Protein AF-A0A0A7M7S5-F1 (afdb_monomer_lite)

pLDDT: mean 83.25, std 13.44, range [42.66, 95.81]

Organism: Oncorhynchus mykiss (NCBI:txid8022)

InterPro domains:
  IPR003959 ATPase, AAA-type, core [PF00004] (85-147)
  IPR027417 P-loop containing nucleoside triphosphate hydrolase [G3DSA:3.40.50.300] (43-148)
  IPR027417 P-loop containing nucleoside triphosphate hydrolase [SSF52540] (44-147)
  IPR039812 Vesicle-fusing ATPase [PTHR23078] (1-148)

Secondary structure (DSSP, 8-state):
-----SSS----HHHHTT----HHHHHHHHHHT---SSS--HHHHHHH-TT-----SHHHHHHHHHHHHHHHHHHH-SS----------STTS-HHHHHHHHHHHTT-SEEEE--GGGGTT--HHHHHHHHHHHHHHHTTSSSEEEE-

Foldseek 3Di:
DDAPDDPDTDDPVVVVVVDDDDPVNVVVCVVPPDQDPFFDRVVVLCVLQVPHDDCPDDVLVVLLVVLVVQLVCCVPDPPPVDDDDDDDDDPPPSSSNSLSVSQVVSPFRGEEEPDCVVVPPPDPVRSVVVVVVSVVSQVVGPDYYYHD

Sequence (148 aa):
RHIKATATVEVDTERAEKLQVTRSDFMGSLNNDIKPAFGSNQEDYASYIMNGIIKWGDPVTCVLDDGELLVQQTKNSDRTPLVAVLLEGPPHSGKTALAAQISESSEFPFIKICSPDKMIGFSENSKCLAIKKIFEDAYKSQLSCVVV

Radius of gyration: 21.53 Å; chains: 1; bounding box: 61×57×37 Å

Structure (mmCIF, N/CA/C/O backbone):
data_AF-A0A0A7M7S5-F1
#
_entry.id   AF-A0A0A7M7S5-F1
#
loop_
_atom_site.group_PDB
_atom_site.id
_atom_site.type_symbol
_atom_site.label_atom_id
_atom_site.label_alt_id
_atom_site.label_comp_id
_atom_site.label_asym_id
_atom_site.label_entity_id
_atom_site.label_seq_id
_at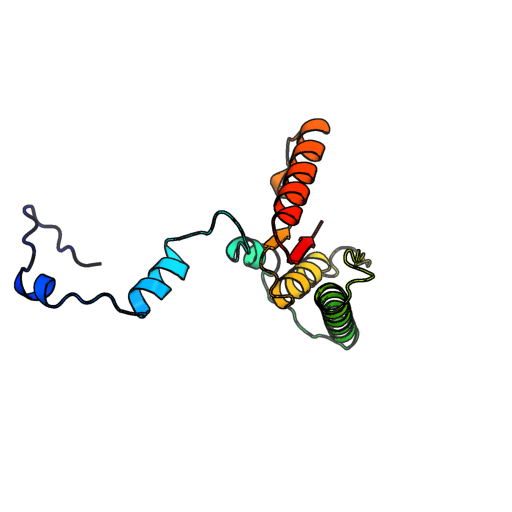om_site.pdbx_PDB_ins_code
_atom_site.Cartn_x
_atom_site.Cartn_y
_atom_site.Cartn_z
_atom_site.occupancy
_atom_site.B_iso_or_equiv
_atom_site.auth_seq_id
_atom_site.auth_comp_id
_atom_site.auth_asym_id
_atom_site.auth_atom_id
_atom_site.pdbx_PDB_model_num
ATOM 1 N N . ARG A 1 1 ? -29.742 21.784 0.449 1.00 43.06 1 ARG A N 1
ATOM 2 C CA . ARG A 1 1 ? -29.707 23.234 0.105 1.00 43.06 1 ARG A CA 1
ATOM 3 C C . ARG A 1 1 ? -31.110 23.810 0.317 1.00 43.06 1 ARG A C 1
ATOM 5 O O . ARG A 1 1 ? -31.927 23.703 -0.586 1.00 43.06 1 ARG A O 1
ATOM 12 N N . HIS A 1 2 ? -31.405 24.360 1.500 1.00 50.88 2 HIS A N 1
ATOM 13 C CA . HIS A 1 2 ? -32.745 24.859 1.867 1.00 50.88 2 HIS A CA 1
ATOM 14 C C . HIS A 1 2 ? -32.664 26.233 2.535 1.00 50.88 2 HIS A C 1
ATOM 16 O O . HIS A 1 2 ? -33.020 26.403 3.691 1.00 50.88 2 HIS A O 1
ATOM 22 N N . ILE A 1 3 ? -32.155 27.215 1.800 1.00 47.22 3 ILE A N 1
ATOM 23 C CA . ILE A 1 3 ? -32.227 28.619 2.198 1.00 47.22 3 ILE A CA 1
ATOM 24 C C . ILE A 1 3 ? -32.608 29.412 0.962 1.00 47.22 3 ILE A C 1
ATOM 26 O O . ILE A 1 3 ? -31.859 29.459 -0.015 1.00 47.22 3 ILE A O 1
ATOM 30 N N . LYS A 1 4 ? -33.799 30.008 0.998 1.00 47.41 4 LYS A N 1
ATOM 31 C CA . LYS A 1 4 ? -34.156 31.095 0.097 1.00 47.41 4 LYS A CA 1
ATOM 32 C C . LYS A 1 4 ? -33.650 32.356 0.787 1.00 47.41 4 LYS A C 1
ATOM 34 O O . LYS A 1 4 ? -34.217 32.787 1.783 1.00 47.41 4 LYS A O 1
ATOM 39 N N . ALA A 1 5 ? -32.505 32.859 0.335 1.00 46.59 5 ALA A N 1
ATOM 40 C CA . ALA A 1 5 ? -31.904 34.051 0.910 1.00 46.59 5 ALA A CA 1
ATOM 41 C C . ALA A 1 5 ? -32.776 35.268 0.570 1.00 46.59 5 ALA A C 1
ATOM 43 O O . ALA A 1 5 ? -32.767 35.786 -0.544 1.00 46.59 5 ALA A O 1
ATOM 44 N N . THR A 1 6 ? -33.566 35.703 1.539 1.00 42.66 6 THR A N 1
ATOM 45 C CA . THR A 1 6 ? -34.155 37.042 1.611 1.00 42.66 6 THR A CA 1
ATOM 46 C C . THR A 1 6 ? -34.052 37.471 3.078 1.00 42.66 6 THR A C 1
ATOM 48 O O . THR A 1 6 ? -33.930 36.608 3.941 1.00 42.66 6 THR A O 1
ATOM 51 N N . ALA A 1 7 ? -33.969 38.777 3.345 1.00 52.53 7 ALA A N 1
ATOM 52 C CA . ALA A 1 7 ? -33.322 39.422 4.504 1.00 52.53 7 ALA A CA 1
ATOM 53 C C . ALA A 1 7 ? -33.711 38.974 5.939 1.00 52.53 7 ALA A C 1
ATOM 55 O O . ALA A 1 7 ? -33.100 39.436 6.899 1.00 52.53 7 ALA A O 1
ATOM 56 N N . THR A 1 8 ? -34.653 38.052 6.102 1.00 48.62 8 THR A N 1
ATOM 57 C CA . THR A 1 8 ? -35.003 37.381 7.357 1.00 48.62 8 THR A CA 1
ATOM 58 C C . THR A 1 8 ? -35.218 35.897 7.072 1.00 48.62 8 THR A C 1
ATOM 60 O O . THR A 1 8 ? -36.045 35.530 6.240 1.00 48.62 8 THR A O 1
ATOM 63 N N . VAL A 1 9 ? -34.441 35.033 7.731 1.00 53.31 9 VAL A N 1
ATOM 64 C CA . VAL A 1 9 ? -34.548 33.574 7.592 1.00 53.31 9 VAL A CA 1
ATOM 65 C C . VAL A 1 9 ? -35.815 33.116 8.314 1.00 53.31 9 VAL A C 1
ATOM 67 O O . VAL A 1 9 ? -35.801 32.907 9.524 1.00 53.31 9 VAL A O 1
ATOM 70 N N . GLU A 1 10 ? -36.919 32.990 7.585 1.00 58.44 10 GLU A N 1
ATOM 71 C CA . GLU A 1 10 ? -38.126 32.339 8.094 1.00 58.44 10 GLU A CA 1
ATOM 72 C C . GLU A 1 10 ? -37.911 30.823 8.067 1.00 58.44 10 GLU A C 1
ATOM 74 O O . GLU A 1 10 ? -37.778 30.203 7.008 1.00 58.44 10 GLU A O 1
ATOM 79 N N . VAL A 1 11 ? -37.797 30.231 9.256 1.00 61.56 11 VAL A N 1
ATOM 80 C CA . VAL A 1 11 ? -37.683 28.782 9.424 1.00 61.56 11 VAL A CA 1
ATOM 81 C C . VAL A 1 11 ? -39.092 28.202 9.383 1.00 61.56 11 VAL A C 1
ATOM 83 O O . VAL A 1 11 ? -39.900 28.462 10.268 1.00 61.56 11 VAL A O 1
ATOM 86 N N . ASP A 1 12 ? -39.370 27.428 8.339 1.00 60.84 12 ASP A N 1
ATOM 87 C CA . ASP A 1 12 ? -40.636 26.731 8.095 1.00 60.84 12 ASP A CA 1
ATOM 88 C C . ASP A 1 12 ? -40.852 25.658 9.195 1.00 60.84 12 ASP A C 1
ATOM 90 O O . ASP A 1 12 ? -40.356 24.529 9.100 1.00 60.84 12 ASP A O 1
ATOM 94 N N . THR A 1 13 ? -41.511 26.031 10.300 1.00 66.94 13 THR A N 1
ATOM 95 C CA . THR A 1 13 ? -41.622 25.239 11.546 1.00 66.94 13 THR A CA 1
ATOM 96 C C . THR A 1 13 ? -42.360 23.911 11.360 1.00 66.94 13 THR A C 1
ATOM 98 O O . THR A 1 13 ? -41.998 22.921 11.991 1.00 66.94 13 THR A O 1
ATOM 101 N N . GLU A 1 14 ? -43.307 23.832 10.422 1.00 65.06 14 GLU A N 1
ATOM 102 C CA . GLU A 1 14 ? -44.044 22.595 10.109 1.00 65.06 14 GLU A CA 1
ATOM 103 C C . GLU A 1 14 ? -43.171 21.511 9.451 1.00 65.06 14 GLU A C 1
ATOM 105 O O . GLU A 1 14 ? -43.439 20.311 9.567 1.00 65.06 14 GLU A O 1
ATOM 110 N N . ARG A 1 15 ? -42.110 21.913 8.737 1.00 60.03 15 ARG A N 1
ATOM 111 C CA . ARG A 1 15 ? -41.143 20.984 8.130 1.00 60.03 15 ARG A CA 1
ATOM 112 C C . ARG A 1 15 ? -40.064 20.543 9.109 1.00 60.03 15 ARG A C 1
ATOM 114 O O . ARG A 1 15 ? -39.557 19.433 8.964 1.00 60.03 15 ARG A O 1
ATOM 121 N N . ALA A 1 16 ? -39.734 21.382 10.090 1.00 62.34 16 ALA A N 1
ATOM 122 C CA . ALA A 1 16 ? -38.764 21.056 11.130 1.00 62.34 16 ALA A CA 1
ATOM 123 C C . ALA A 1 16 ? -39.263 19.921 12.042 1.00 62.34 16 ALA A C 1
ATOM 125 O O . ALA A 1 16 ? -38.489 19.028 12.370 1.00 62.34 16 ALA A O 1
ATOM 126 N N . GLU A 1 17 ? -40.560 19.888 12.371 1.00 67.50 17 GLU A N 1
ATOM 127 C CA . GLU A 1 17 ? -41.153 18.809 13.183 1.00 67.50 17 GLU A CA 1
ATOM 128 C C . GLU A 1 17 ? -41.190 17.446 12.466 1.00 67.50 17 GLU A C 1
ATOM 130 O O . GLU A 1 17 ? -41.205 16.400 13.113 1.00 67.50 17 GLU A O 1
ATOM 135 N N . LYS A 1 18 ? -41.167 17.434 11.126 1.00 74.94 18 LYS A N 1
ATOM 136 C CA . LYS A 1 18 ? -41.131 16.211 10.299 1.00 74.94 18 LYS A CA 1
ATOM 137 C C . LYS A 1 18 ? -39.720 15.785 9.899 1.00 74.94 18 LYS A C 1
ATOM 139 O O . LYS A 1 18 ? -39.566 14.792 9.186 1.00 74.94 18 LYS A O 1
ATOM 144 N N . LEU A 1 19 ? -38.699 16.534 10.307 1.00 74.19 19 LEU A N 1
ATOM 145 C CA . LEU A 1 19 ? -37.323 16.259 9.929 1.00 74.19 19 LEU A CA 1
ATOM 146 C C . LEU A 1 19 ? -36.823 15.035 10.705 1.00 74.19 19 LEU A C 1
ATOM 148 O O . LEU A 1 19 ? -36.600 15.089 11.911 1.00 74.19 19 LEU A O 1
ATOM 152 N N . GLN A 1 20 ? -36.669 13.913 10.009 1.00 80.69 20 GLN A N 1
ATOM 153 C CA . GLN A 1 20 ? -36.124 12.682 10.571 1.00 80.69 20 GLN A CA 1
ATOM 154 C C . GLN A 1 20 ? -34.754 12.426 9.962 1.00 80.69 20 GLN A C 1
ATOM 156 O O . GLN A 1 20 ? -34.590 12.530 8.748 1.00 80.69 20 GLN A O 1
ATOM 161 N N . VAL A 1 21 ? -33.780 12.078 10.803 1.00 84.69 21 VAL A N 1
ATOM 162 C CA . VAL A 1 21 ? -32.451 11.690 10.328 1.00 84.69 21 VAL A CA 1
ATOM 163 C C . VAL A 1 21 ? -32.560 10.315 9.681 1.00 84.69 21 VAL A C 1
ATOM 165 O O . VAL A 1 21 ? -32.899 9.325 10.331 1.00 84.69 21 VAL A O 1
ATOM 168 N N . THR A 1 22 ? -32.286 10.258 8.387 1.00 88.38 22 THR A N 1
ATOM 169 C CA . THR A 1 22 ? -32.352 9.038 7.587 1.00 88.38 22 THR A CA 1
ATOM 170 C C . THR A 1 22 ? -30.963 8.435 7.394 1.00 88.38 22 THR A C 1
ATOM 172 O O . THR A 1 22 ? -29.942 9.115 7.484 1.00 88.38 22 THR A O 1
ATOM 175 N N . ARG A 1 23 ? -30.896 7.139 7.058 1.00 88.25 23 ARG A N 1
ATOM 176 C CA . ARG A 1 23 ? -29.628 6.482 6.686 1.00 88.25 23 ARG A CA 1
ATOM 177 C C . ARG A 1 23 ? -28.911 7.218 5.545 1.00 88.25 23 ARG A C 1
ATOM 179 O O . ARG A 1 23 ? -27.685 7.243 5.518 1.00 88.25 23 ARG A O 1
ATOM 186 N N . SER A 1 24 ? -29.660 7.812 4.616 1.00 86.19 24 SER A N 1
ATOM 187 C CA . SER A 1 24 ? -29.107 8.617 3.522 1.00 86.19 24 SER A CA 1
ATOM 188 C C . SER A 1 24 ? -28.344 9.843 4.007 1.00 86.19 24 SER A C 1
ATOM 190 O O . SER A 1 24 ? -27.337 10.177 3.391 1.00 86.19 24 SER A O 1
ATOM 192 N N . ASP A 1 25 ? -28.760 10.465 5.111 1.00 86.56 25 ASP A N 1
ATOM 193 C CA . ASP A 1 25 ? -28.067 11.633 5.663 1.00 86.56 25 ASP A CA 1
ATOM 194 C C . ASP A 1 25 ? -26.696 11.228 6.217 1.00 86.56 25 ASP A C 1
ATOM 196 O O . ASP A 1 25 ? -25.688 11.859 5.909 1.00 86.56 25 ASP A O 1
ATOM 200 N N . PHE A 1 26 ? -26.627 10.098 6.929 1.00 86.50 26 PHE A N 1
ATOM 201 C CA . PHE A 1 26 ? -25.356 9.549 7.412 1.00 86.50 26 PHE A CA 1
ATOM 202 C C . PHE A 1 26 ? -24.419 9.132 6.277 1.00 86.50 26 PHE A C 1
ATOM 204 O O . PHE A 1 26 ? -23.235 9.453 6.321 1.00 86.50 26 PHE A O 1
ATOM 211 N N . MET A 1 27 ? -24.928 8.440 5.252 1.00 84.06 27 MET A N 1
ATOM 212 C CA . MET A 1 27 ? -24.104 8.048 4.101 1.00 84.06 27 MET A CA 1
ATOM 213 C C . MET A 1 27 ? -23.649 9.268 3.290 1.00 84.06 27 MET A C 1
ATOM 215 O O . MET A 1 27 ? -22.523 9.294 2.806 1.00 84.06 27 MET A O 1
ATOM 219 N N . GLY A 1 28 ? -24.502 10.290 3.167 1.00 81.94 28 GLY A N 1
ATOM 220 C CA . GLY A 1 28 ? -24.163 11.552 2.514 1.00 81.94 28 GLY A CA 1
ATOM 221 C C . GLY A 1 28 ? -23.033 12.284 3.233 1.00 81.94 28 GLY A C 1
ATOM 222 O O . GLY A 1 28 ? -22.054 12.665 2.595 1.00 81.94 28 GLY A O 1
ATOM 223 N N . SER A 1 29 ? -23.120 12.410 4.560 1.00 83.50 29 SER A N 1
ATOM 224 C CA . SER A 1 29 ? -22.074 13.061 5.353 1.00 83.50 29 SER A CA 1
ATOM 225 C C . SER A 1 29 ? -20.792 12.239 5.462 1.00 83.50 29 SER A C 1
ATOM 227 O O . SER A 1 29 ? -19.709 12.817 5.434 1.00 83.50 29 SER A O 1
ATOM 229 N N . LEU A 1 30 ? -20.875 10.906 5.537 1.00 78.69 30 LEU A N 1
ATOM 230 C CA . LEU A 1 30 ? -19.686 10.048 5.536 1.00 78.69 30 LEU A CA 1
ATOM 231 C C . LEU A 1 30 ? -18.902 10.170 4.223 1.00 78.69 30 LEU A C 1
ATOM 233 O O . LEU A 1 30 ? -17.678 10.209 4.246 1.00 78.69 30 LEU A O 1
ATOM 237 N N . ASN A 1 31 ? -19.602 10.256 3.091 1.00 72.56 31 ASN A N 1
ATOM 238 C CA . ASN A 1 31 ? -18.959 10.311 1.781 1.00 72.56 31 ASN A CA 1
ATOM 239 C C . ASN A 1 31 ? -18.423 11.707 1.428 1.00 72.56 31 ASN A C 1
ATOM 241 O O . ASN A 1 31 ? -17.423 11.801 0.721 1.00 72.56 31 ASN A O 1
ATOM 245 N N 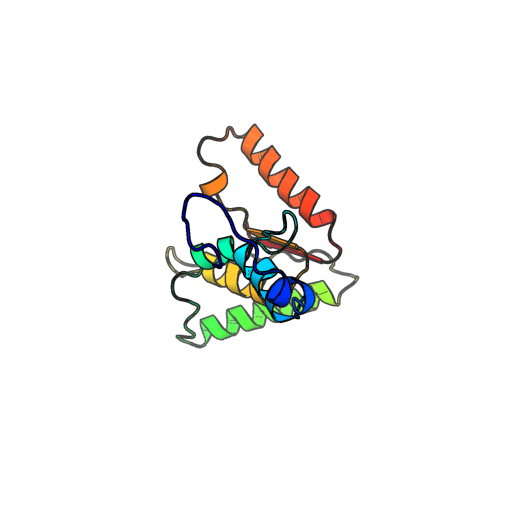. ASN A 1 32 ? -19.075 12.781 1.892 1.00 70.25 32 ASN A N 1
ATOM 246 C CA . ASN A 1 32 ? -18.765 14.140 1.430 1.00 70.25 32 ASN A CA 1
ATOM 247 C C . ASN A 1 32 ? -18.182 15.068 2.506 1.00 70.25 32 ASN A C 1
ATOM 249 O O . ASN A 1 32 ? -17.390 15.948 2.168 1.00 70.25 32 ASN A O 1
ATOM 253 N N . ASP A 1 33 ? -18.570 14.907 3.773 1.00 72.81 33 ASP A N 1
ATOM 254 C CA . ASP A 1 33 ? -18.297 15.906 4.816 1.00 72.81 33 ASP A CA 1
ATOM 255 C C . ASP A 1 33 ? -17.221 15.446 5.812 1.00 72.81 33 ASP A C 1
ATOM 257 O O . ASP A 1 33 ? -16.458 16.264 6.330 1.00 72.81 33 ASP A O 1
ATOM 261 N N . ILE A 1 34 ? -17.145 14.142 6.097 1.00 70.00 34 ILE A N 1
ATOM 262 C CA . ILE A 1 34 ? -16.297 13.589 7.158 1.00 70.00 34 ILE A CA 1
ATOM 263 C C . ILE A 1 34 ? -15.155 12.780 6.544 1.00 70.00 34 ILE A C 1
ATOM 265 O O . ILE A 1 34 ? -15.342 11.653 6.098 1.00 70.00 34 ILE A O 1
ATOM 269 N N . LYS A 1 35 ? -13.937 13.331 6.597 1.00 65.69 35 LYS A N 1
ATOM 270 C CA . LYS A 1 35 ? -12.711 12.598 6.252 1.00 65.69 35 LYS A CA 1
ATOM 271 C C . LYS A 1 35 ? -12.111 11.997 7.522 1.00 65.69 35 LYS A C 1
ATOM 273 O O . LYS A 1 35 ? -11.705 12.760 8.404 1.00 65.69 35 LYS A O 1
ATOM 278 N N . PRO A 1 36 ? -12.055 10.663 7.664 1.00 66.06 36 PRO A N 1
ATOM 279 C CA . PRO A 1 36 ? -11.444 10.057 8.834 1.00 66.06 36 PRO A CA 1
ATOM 280 C C . PRO A 1 36 ? -9.953 10.416 8.887 1.00 66.06 36 PRO A C 1
ATOM 282 O O . PRO A 1 36 ? -9.213 10.234 7.925 1.00 66.06 36 PRO A O 1
ATOM 285 N N . ALA A 1 37 ? -9.494 10.930 10.031 1.00 61.06 37 ALA A N 1
ATOM 286 C CA . ALA A 1 37 ? -8.080 11.262 10.235 1.00 61.06 37 ALA A CA 1
ATOM 287 C C . ALA A 1 37 ? -7.179 10.011 10.336 1.00 61.06 37 ALA A C 1
ATOM 289 O O . ALA A 1 37 ? -5.958 10.113 10.216 1.00 61.06 37 ALA A O 1
ATOM 290 N N . PHE A 1 38 ? -7.783 8.840 10.565 1.00 56.88 38 PHE A N 1
ATOM 291 C CA . PHE A 1 38 ? -7.136 7.540 10.710 1.00 56.88 38 PHE A CA 1
ATOM 292 C C . PHE A 1 38 ? -7.876 6.510 9.846 1.00 56.88 38 PHE A C 1
ATOM 294 O O . PHE A 1 38 ? -9.098 6.418 9.939 1.00 56.88 38 PHE A O 1
ATOM 301 N N . GLY A 1 39 ? -7.151 5.747 9.024 1.00 60.78 39 GLY A N 1
ATOM 302 C CA . GLY A 1 39 ? -7.722 4.730 8.131 1.00 60.78 39 GLY A CA 1
ATOM 303 C C . GLY A 1 39 ? -7.495 5.005 6.641 1.00 60.78 39 GLY A C 1
ATOM 304 O O . GLY A 1 39 ? -6.611 5.777 6.257 1.00 60.78 39 GLY A O 1
ATOM 305 N N . SER A 1 40 ? -8.276 4.328 5.800 1.00 58.00 40 SER A N 1
ATOM 306 C CA . SER A 1 40 ? -8.218 4.388 4.338 1.00 58.00 40 SER A CA 1
ATOM 307 C C . SER A 1 40 ? -8.691 5.747 3.807 1.00 58.00 40 SER A C 1
ATOM 309 O O . SER A 1 40 ? -9.879 6.021 3.658 1.00 58.00 40 SER A O 1
ATOM 311 N N . ASN A 1 41 ? -7.732 6.614 3.482 1.00 61.25 41 ASN A N 1
ATOM 312 C CA . ASN A 1 41 ? -7.988 7.860 2.759 1.00 61.25 41 ASN A CA 1
ATOM 313 C C . ASN A 1 41 ? -8.354 7.542 1.298 1.00 61.25 41 ASN A C 1
ATOM 315 O O . ASN A 1 41 ? -7.478 7.504 0.439 1.00 61.25 41 ASN A O 1
ATOM 319 N N . GLN A 1 42 ? -9.636 7.309 1.011 1.00 61.44 42 GLN A N 1
ATOM 320 C CA . GLN A 1 42 ? -10.115 6.944 -0.333 1.00 61.44 42 GLN A CA 1
ATOM 321 C C . GLN A 1 42 ? -9.737 7.973 -1.416 1.00 61.44 42 GLN A C 1
ATOM 323 O O . GLN A 1 42 ? -9.408 7.597 -2.538 1.00 61.44 42 GLN A O 1
ATOM 328 N N . GLU A 1 43 ? -9.688 9.266 -1.077 1.00 60.09 43 GLU A N 1
ATOM 329 C CA . GLU A 1 43 ? -9.289 10.323 -2.020 1.00 60.09 43 GLU A CA 1
ATOM 330 C C . GLU A 1 43 ? -7.827 10.219 -2.481 1.00 60.09 43 GLU A C 1
ATOM 332 O O . GLU A 1 43 ? -7.516 10.597 -3.611 1.00 60.09 43 GLU A O 1
ATOM 337 N N . ASP A 1 44 ? -6.929 9.689 -1.640 1.00 69.38 44 ASP A N 1
ATOM 338 C CA . ASP A 1 44 ? -5.527 9.512 -2.022 1.00 69.38 44 ASP A CA 1
ATOM 339 C C . ASP A 1 44 ? -5.413 8.432 -3.127 1.00 69.38 44 ASP A C 1
ATOM 341 O O . ASP A 1 44 ? -4.642 8.608 -4.069 1.00 69.38 44 ASP A O 1
ATOM 345 N N . TYR A 1 45 ? -6.217 7.358 -3.091 1.00 76.06 45 TYR A N 1
ATOM 346 C CA . TYR A 1 45 ? -6.146 6.248 -4.063 1.00 76.06 45 TYR A CA 1
ATOM 347 C C . TYR A 1 45 ? -6.548 6.656 -5.476 1.00 76.06 45 TYR A C 1
ATOM 349 O O . TYR A 1 45 ? -5.878 6.268 -6.433 1.00 76.06 45 TYR A O 1
ATOM 357 N N . ALA A 1 46 ? -7.581 7.491 -5.614 1.00 79.44 46 ALA A N 1
ATOM 358 C CA . ALA A 1 46 ? -8.040 7.973 -6.916 1.00 79.44 46 ALA A CA 1
ATOM 359 C C . ALA A 1 46 ? -6.932 8.716 -7.687 1.00 79.44 46 ALA A C 1
ATOM 361 O O . ALA A 1 46 ? -6.879 8.660 -8.915 1.00 79.44 46 ALA A O 1
ATOM 362 N N . SER A 1 47 ? -6.006 9.369 -6.972 1.00 84.38 47 SER A N 1
ATOM 363 C CA . SER A 1 47 ? -4.853 10.033 -7.589 1.00 84.38 47 SER A CA 1
ATOM 364 C C . SER A 1 47 ? -3.809 9.052 -8.139 1.00 84.38 47 SER A C 1
ATOM 366 O O . SER A 1 47 ? -3.177 9.338 -9.155 1.00 84.38 47 SER A O 1
ATOM 368 N N . TYR A 1 48 ? -3.656 7.877 -7.515 1.00 85.81 48 TYR A N 1
ATOM 369 C CA . TYR A 1 48 ? -2.720 6.834 -7.951 1.00 85.81 48 TYR A CA 1
ATOM 370 C C . TYR A 1 48 ? -3.320 5.903 -9.012 1.00 85.81 48 TYR A C 1
ATOM 372 O O . TYR A 1 48 ? -2.586 5.372 -9.847 1.00 85.81 48 TYR A O 1
ATOM 380 N N . ILE A 1 49 ? -4.643 5.727 -9.011 1.00 87.69 49 ILE A N 1
ATOM 381 C CA . ILE A 1 49 ? -5.385 4.867 -9.939 1.00 87.69 49 ILE A CA 1
ATOM 382 C C . ILE A 1 49 ? -6.285 5.735 -10.838 1.00 87.69 49 ILE A C 1
ATOM 384 O O . ILE A 1 49 ? -7.507 5.621 -10.829 1.00 87.69 49 ILE A O 1
ATOM 388 N N . MET A 1 50 ? -5.682 6.620 -11.640 1.00 83.12 50 MET A N 1
ATOM 389 C CA . MET A 1 50 ? -6.449 7.582 -12.455 1.00 83.12 50 MET A CA 1
ATOM 390 C C . MET A 1 50 ? -7.378 6.918 -13.484 1.00 83.12 50 MET A C 1
ATOM 392 O O . MET A 1 50 ? -8.483 7.396 -13.716 1.00 83.12 50 MET A O 1
ATOM 396 N N . ASN A 1 51 ? -6.933 5.821 -14.107 1.00 86.56 51 ASN A N 1
ATOM 397 C CA . ASN A 1 51 ? -7.646 5.153 -15.207 1.00 86.56 51 ASN A CA 1
ATOM 398 C C . ASN A 1 51 ? -8.152 3.748 -14.832 1.00 86.56 51 ASN A C 1
ATOM 400 O O . ASN A 1 51 ? -8.459 2.948 -15.716 1.00 86.56 51 ASN A O 1
ATOM 404 N N . GLY A 1 52 ? -8.210 3.423 -13.538 1.00 88.06 52 GLY A N 1
ATOM 405 C CA . GLY A 1 52 ? -8.488 2.058 -13.089 1.00 88.06 52 GLY A CA 1
ATOM 406 C C . GLY A 1 52 ? -7.353 1.075 -13.408 1.00 88.06 52 GLY A C 1
ATOM 407 O O . GLY A 1 52 ? -6.276 1.452 -13.878 1.00 88.06 52 GLY A O 1
ATOM 408 N N . ILE A 1 53 ? -7.617 -0.212 -13.168 1.00 90.69 53 ILE A N 1
ATOM 409 C CA . ILE A 1 53 ? -6.729 -1.320 -13.534 1.00 90.69 53 ILE A CA 1
ATOM 410 C C . ILE A 1 53 ? -7.360 -2.115 -14.675 1.00 90.69 53 ILE A C 1
ATOM 412 O O . ILE A 1 53 ? -8.403 -2.748 -14.517 1.00 90.69 53 ILE A O 1
ATOM 416 N N . ILE A 1 54 ? -6.704 -2.099 -15.835 1.00 92.19 54 ILE A N 1
ATOM 417 C CA . ILE A 1 54 ? -7.124 -2.867 -17.008 1.00 92.19 54 ILE A CA 1
ATOM 418 C C . ILE A 1 54 ? -6.393 -4.210 -16.991 1.00 92.19 54 ILE A C 1
ATOM 420 O O . ILE A 1 54 ? -5.163 -4.256 -17.047 1.00 92.19 54 ILE A O 1
ATOM 424 N N . LYS A 1 55 ? -7.146 -5.312 -16.970 1.00 92.06 55 LYS A N 1
ATOM 425 C CA . LYS A 1 55 ? -6.607 -6.673 -17.106 1.00 92.06 55 LYS A CA 1
ATOM 426 C C . LYS A 1 55 ? -6.286 -6.964 -18.576 1.00 92.06 55 LYS A C 1
ATOM 428 O O . LYS A 1 55 ? -7.047 -7.631 -19.267 1.00 92.06 55 LYS A O 1
ATOM 433 N N . TRP A 1 56 ? -5.187 -6.395 -19.071 1.00 91.69 56 TRP A N 1
ATOM 434 C CA . TRP A 1 56 ? -4.775 -6.500 -20.480 1.00 91.69 56 TRP A CA 1
ATOM 435 C C . TRP A 1 56 ? -4.132 -7.846 -20.840 1.00 91.69 56 TRP A C 1
ATOM 437 O O . TRP A 1 56 ? -3.966 -8.149 -22.018 1.00 91.69 56 TRP A O 1
ATOM 447 N N . GLY A 1 57 ? -3.777 -8.651 -19.843 1.00 94.56 57 GLY A N 1
ATOM 448 C CA . GLY A 1 57 ? -3.242 -9.989 -20.036 1.00 94.56 57 GLY A CA 1
ATOM 449 C C . GLY A 1 57 ? -3.068 -10.724 -18.714 1.00 94.56 57 GLY A C 1
ATOM 450 O O . GLY A 1 57 ? -3.236 -10.143 -17.636 1.00 94.56 57 GLY A O 1
ATOM 451 N N . ASP A 1 58 ? -2.679 -11.990 -18.819 1.00 95.62 58 ASP A N 1
ATOM 452 C CA . ASP A 1 58 ? -2.467 -12.886 -17.680 1.00 95.62 58 ASP A CA 1
ATOM 453 C C . ASP A 1 58 ? -1.497 -12.338 -16.623 1.00 95.62 58 ASP A C 1
ATOM 455 O O . ASP A 1 58 ? -1.812 -12.476 -15.442 1.00 95.62 58 ASP A O 1
ATOM 459 N N . PRO A 1 59 ? -0.393 -11.634 -16.970 1.00 93.44 59 PRO A N 1
ATOM 460 C CA . PRO A 1 59 ? 0.528 -11.117 -15.958 1.00 93.44 59 PRO A CA 1
ATOM 461 C C . PRO A 1 59 ? -0.136 -10.195 -14.931 1.00 93.44 59 PRO A C 1
ATOM 463 O O . PRO A 1 59 ? 0.225 -10.225 -13.760 1.00 93.44 59 PRO A O 1
ATOM 466 N N . VAL A 1 60 ? -1.124 -9.390 -15.341 1.00 93.56 60 VAL A N 1
ATOM 467 C CA . VAL A 1 60 ? -1.842 -8.499 -14.414 1.00 93.56 60 VAL A CA 1
ATOM 468 C C . VAL A 1 60 ? -2.705 -9.305 -13.455 1.00 93.56 60 VAL A C 1
ATOM 470 O O . VAL A 1 60 ? -2.743 -9.005 -12.266 1.00 93.56 60 VAL A O 1
ATOM 473 N N . THR A 1 61 ? -3.389 -10.325 -13.968 1.00 94.44 61 THR A N 1
ATOM 474 C CA . THR A 1 61 ? -4.227 -11.207 -13.155 1.00 94.44 61 THR A CA 1
ATOM 475 C C . THR A 1 61 ? -3.371 -11.973 -12.151 1.00 94.44 61 THR A C 1
ATOM 477 O O . THR A 1 61 ? -3.674 -11.921 -10.968 1.00 94.44 61 THR A O 1
ATOM 480 N N . CYS A 1 62 ? -2.247 -12.554 -12.585 1.00 94.38 62 CYS A N 1
ATOM 481 C CA . CYS A 1 62 ? -1.315 -13.244 -11.693 1.00 94.38 62 CYS A CA 1
ATOM 482 C C . CYS A 1 62 ? -0.808 -12.334 -10.568 1.00 94.38 62 CYS A C 1
ATOM 484 O O . CYS A 1 62 ? -0.833 -12.735 -9.415 1.00 94.38 62 CYS A O 1
ATOM 486 N N . VAL A 1 63 ? -0.417 -11.091 -10.871 1.00 94.25 63 VAL A N 1
ATOM 487 C CA . VAL A 1 63 ? 0.068 -10.150 -9.843 1.00 94.25 63 VAL A CA 1
ATOM 488 C C . VAL A 1 63 ? -1.018 -9.798 -8.821 1.00 94.25 63 VAL A C 1
ATOM 490 O O . VAL A 1 63 ? -0.720 -9.655 -7.636 1.00 94.25 63 VAL A O 1
ATOM 493 N N . LEU A 1 64 ? -2.271 -9.644 -9.258 1.00 93.25 64 LEU A N 1
ATOM 494 C CA . LEU A 1 64 ? -3.389 -9.379 -8.349 1.00 93.25 64 LEU A CA 1
ATOM 495 C C . LEU A 1 64 ? -3.725 -10.606 -7.491 1.00 93.25 64 LEU A C 1
ATOM 497 O O . LEU A 1 64 ? -3.946 -10.453 -6.293 1.00 93.25 64 LEU A O 1
ATOM 501 N N . ASP A 1 65 ? -3.717 -11.801 -8.084 1.00 94.88 65 ASP A N 1
ATOM 502 C CA . ASP A 1 65 ? -3.989 -13.061 -7.386 1.00 94.88 65 ASP A CA 1
ATOM 503 C C . ASP A 1 65 ? -2.885 -13.383 -6.361 1.00 94.88 65 ASP A C 1
ATOM 505 O O . ASP A 1 65 ? -3.181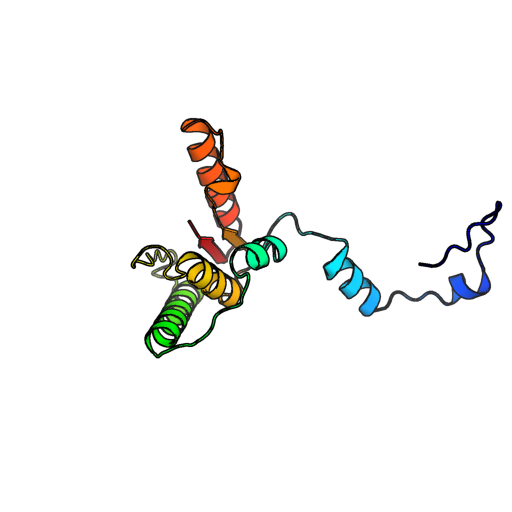 -13.732 -5.216 1.00 94.88 65 ASP A O 1
ATOM 509 N N . ASP A 1 66 ? -1.615 -13.187 -6.729 1.00 94.88 66 ASP A N 1
ATOM 510 C CA . ASP A 1 66 ? -0.467 -13.311 -5.824 1.00 94.88 66 ASP A CA 1
ATOM 511 C C . ASP A 1 66 ? -0.557 -12.286 -4.683 1.00 94.88 66 ASP A C 1
ATOM 513 O O . ASP A 1 66 ? -0.297 -12.604 -3.520 1.00 94.88 66 ASP A O 1
ATOM 517 N N . GLY A 1 67 ? -0.970 -11.054 -5.000 1.00 93.94 67 GLY A N 1
ATOM 518 C CA . GLY A 1 67 ? -1.222 -10.004 -4.017 1.00 93.94 67 GLY A CA 1
ATOM 519 C C . GLY A 1 67 ? -2.287 -10.405 -2.996 1.00 93.94 67 GLY A C 1
ATOM 520 O O . GLY A 1 67 ? -2.054 -10.289 -1.792 1.00 93.94 67 GLY A O 1
ATOM 521 N N . GLU A 1 68 ? -3.422 -10.931 -3.458 1.00 93.69 68 GLU A N 1
ATOM 522 C CA . GLU A 1 68 ? -4.493 -11.422 -2.584 1.00 93.69 68 GLU A CA 1
ATOM 523 C C . GLU A 1 68 ? -4.011 -12.587 -1.712 1.00 93.69 68 GLU A C 1
ATOM 525 O O . GLU A 1 68 ? -4.273 -12.614 -0.510 1.00 93.69 68 GLU A O 1
ATOM 530 N N . LEU A 1 69 ? -3.235 -13.521 -2.266 1.00 93.44 69 LEU A N 1
ATOM 531 C CA . LEU A 1 69 ? -2.686 -14.643 -1.505 1.00 93.44 69 LEU A CA 1
ATOM 532 C C . LEU A 1 69 ? -1.774 -14.171 -0.358 1.00 93.44 69 LEU A C 1
ATOM 534 O O . LEU A 1 69 ? -1.851 -14.695 0.756 1.00 93.44 69 LEU A O 1
ATOM 538 N N . LEU A 1 70 ? -0.956 -13.143 -0.593 1.00 93.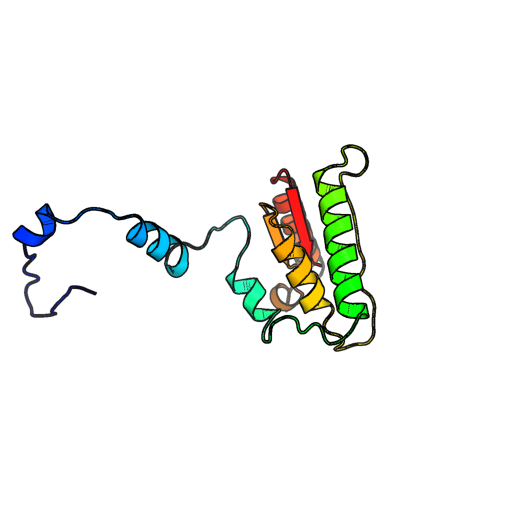12 70 LEU A N 1
ATOM 539 C CA . LEU A 1 70 ? -0.081 -12.545 0.424 1.00 93.12 70 LEU A CA 1
ATOM 540 C C . LEU A 1 70 ? -0.871 -11.764 1.486 1.00 93.12 70 LEU A C 1
ATOM 542 O O . LEU A 1 70 ? -0.535 -11.806 2.676 1.00 93.12 70 LEU A O 1
ATOM 546 N N . VAL A 1 71 ? -1.957 -11.100 1.085 1.00 92.25 71 VAL A N 1
ATOM 547 C CA . VAL A 1 71 ? -2.906 -10.473 2.016 1.00 92.25 71 VAL A CA 1
ATOM 548 C C . VAL A 1 71 ? -3.556 -11.533 2.906 1.00 92.25 71 VAL A C 1
ATOM 550 O O . VAL A 1 71 ? -3.568 -11.379 4.128 1.00 92.25 71 VAL A O 1
ATOM 553 N N . GLN A 1 72 ? -4.040 -12.635 2.329 1.00 91.38 72 GLN A N 1
ATOM 554 C CA . GLN A 1 72 ? -4.634 -13.750 3.071 1.00 91.38 72 GLN A CA 1
ATOM 555 C C . GLN A 1 72 ? -3.632 -14.399 4.028 1.00 91.38 72 GLN A C 1
ATOM 557 O O . GLN A 1 72 ? -3.980 -14.721 5.165 1.00 91.38 72 GLN A O 1
ATOM 562 N N . GLN A 1 73 ? -2.373 -14.542 3.610 1.00 90.75 73 GLN A N 1
ATOM 563 C CA . GLN A 1 73 ? -1.307 -15.014 4.487 1.00 90.75 73 GLN A CA 1
ATOM 564 C C . GLN A 1 73 ? -1.139 -14.091 5.700 1.00 90.75 73 GLN A C 1
ATOM 566 O O . GLN A 1 73 ? -1.063 -14.580 6.823 1.00 90.75 73 GLN A O 1
ATOM 571 N N . THR A 1 74 ? -1.129 -12.773 5.488 1.00 90.00 74 THR A N 1
ATOM 572 C CA . THR A 1 74 ? -0.987 -11.784 6.570 1.00 90.00 74 THR A CA 1
ATOM 573 C C . THR A 1 74 ? -2.205 -11.775 7.502 1.00 90.00 74 THR A C 1
ATOM 575 O O . THR A 1 74 ? -2.052 -11.597 8.706 1.00 90.00 74 THR A O 1
ATOM 578 N N . LYS A 1 75 ? -3.415 -12.011 6.972 1.00 89.56 75 LYS A N 1
ATOM 579 C CA . LYS A 1 75 ? -4.659 -12.105 7.761 1.00 89.56 75 LYS A CA 1
ATOM 580 C C . LYS A 1 75 ? -4.714 -13.346 8.653 1.00 89.56 75 LYS A C 1
ATOM 582 O O . LYS A 1 75 ? -5.203 -13.259 9.773 1.00 89.56 75 LYS A O 1
ATOM 587 N N . ASN A 1 76 ? -4.263 -14.492 8.141 1.00 89.06 76 ASN A N 1
ATOM 588 C CA . ASN A 1 76 ? -4.551 -15.800 8.742 1.00 89.06 76 ASN A CA 1
ATOM 589 C C . ASN A 1 76 ? -3.354 -16.436 9.469 1.00 89.06 76 ASN A C 1
ATOM 591 O O . ASN A 1 76 ? -3.531 -17.422 10.183 1.00 89.06 76 ASN A O 1
ATOM 595 N N . SER A 1 77 ? -2.130 -15.943 9.256 1.00 88.56 77 SER A N 1
ATOM 596 C CA . SER A 1 77 ? -0.913 -16.558 9.794 1.00 88.56 77 SER A CA 1
ATOM 597 C C . SER A 1 77 ? -0.406 -15.852 11.049 1.00 88.56 77 SER A C 1
ATOM 599 O O . SER A 1 77 ? 0.169 -14.769 10.978 1.00 88.56 77 SER A O 1
ATOM 601 N N . ASP A 1 78 ? -0.460 -16.543 12.187 1.00 82.62 78 ASP A N 1
ATOM 602 C CA . ASP A 1 78 ? 0.172 -16.073 13.430 1.00 82.62 78 ASP A CA 1
ATOM 603 C C . ASP A 1 78 ? 1.707 -16.199 13.408 1.00 82.62 78 ASP A C 1
ATOM 605 O O . ASP A 1 78 ? 2.413 -15.586 14.209 1.00 82.62 78 ASP A O 1
ATOM 609 N N . ARG A 1 79 ? 2.256 -17.023 12.502 1.00 85.94 79 ARG A N 1
ATOM 610 C CA . ARG A 1 79 ? 3.708 -17.260 12.389 1.00 85.94 79 ARG A CA 1
ATOM 611 C C . ARG A 1 79 ? 4.423 -16.216 11.543 1.00 85.94 79 ARG A C 1
ATOM 613 O O . ARG A 1 79 ? 5.623 -16.020 11.719 1.00 85.94 79 ARG A O 1
ATOM 620 N N . THR A 1 80 ? 3.711 -15.586 10.615 1.00 86.69 80 THR A N 1
ATOM 621 C CA . THR A 1 80 ? 4.258 -14.596 9.679 1.00 86.69 80 THR A CA 1
ATOM 622 C C . THR A 1 80 ? 3.424 -13.313 9.711 1.00 86.69 80 THR A C 1
ATOM 624 O O . THR A 1 80 ? 2.819 -12.956 8.704 1.00 86.69 80 THR A O 1
ATOM 627 N N . PRO A 1 81 ? 3.408 -12.592 10.853 1.00 83.81 81 PRO A N 1
ATOM 628 C CA . PRO A 1 81 ? 2.589 -11.387 11.020 1.00 83.81 81 PRO A CA 1
ATOM 629 C C . PRO A 1 81 ? 3.073 -10.202 10.170 1.00 83.81 81 PRO A C 1
ATOM 631 O O . PRO A 1 81 ? 2.340 -9.240 9.973 1.00 83.81 81 PRO A O 1
ATOM 634 N N . LEU A 1 82 ? 4.314 -10.254 9.674 1.00 89.00 82 LEU A N 1
ATOM 635 C CA . LEU A 1 82 ? 4.889 -9.258 8.778 1.00 89.00 82 LEU A CA 1
ATOM 636 C C . LEU A 1 82 ? 5.241 -9.922 7.448 1.00 89.00 82 LEU A C 1
ATOM 638 O O . LEU A 1 82 ? 6.086 -10.819 7.398 1.00 89.00 82 LEU A O 1
ATOM 642 N N . VAL A 1 83 ? 4.628 -9.436 6.374 1.00 91.62 83 VAL A N 1
ATOM 643 C CA . VAL A 1 83 ? 4.935 -9.825 4.997 1.00 91.62 83 VAL A CA 1
ATOM 644 C C . VAL A 1 83 ? 5.389 -8.578 4.245 1.00 91.62 83 VAL A C 1
ATOM 646 O O . VAL A 1 83 ? 4.731 -7.542 4.292 1.00 91.62 83 VAL A O 1
ATOM 649 N N . ALA A 1 84 ? 6.532 -8.674 3.569 1.00 93.00 84 ALA A N 1
ATOM 650 C CA . ALA A 1 84 ? 7.081 -7.604 2.747 1.00 93.00 84 ALA A CA 1
ATOM 651 C C . ALA A 1 84 ? 7.195 -8.085 1.301 1.00 93.00 84 ALA A C 1
ATOM 653 O O . ALA A 1 84 ? 7.698 -9.179 1.044 1.00 93.00 84 ALA A O 1
ATOM 654 N N . VAL A 1 85 ? 6.725 -7.259 0.369 1.00 93.44 85 VAL A N 1
ATOM 655 C CA . VAL A 1 85 ? 6.639 -7.586 -1.057 1.00 93.44 85 VAL A CA 1
ATOM 656 C C . VAL A 1 85 ? 7.243 -6.441 -1.852 1.00 93.44 85 VAL A C 1
ATOM 658 O O . VAL A 1 85 ? 6.986 -5.275 -1.555 1.00 93.44 85 VAL A O 1
ATOM 661 N N . LEU A 1 86 ? 8.036 -6.774 -2.868 1.00 94.88 86 LEU A N 1
ATOM 662 C CA . LEU A 1 86 ? 8.595 -5.813 -3.808 1.00 94.88 86 LEU A CA 1
ATOM 663 C C . LEU A 1 86 ? 7.980 -6.052 -5.186 1.00 94.88 86 LEU A C 1
ATOM 665 O O . LEU A 1 86 ? 8.160 -7.117 -5.768 1.00 94.88 86 LEU A O 1
ATOM 669 N N . LEU A 1 87 ? 7.284 -5.046 -5.717 1.00 93.44 87 LEU A N 1
ATOM 670 C CA . LEU A 1 87 ? 6.861 -5.043 -7.114 1.00 93.44 87 LEU A CA 1
ATOM 671 C C . LEU A 1 87 ? 7.984 -4.453 -7.967 1.00 93.44 87 LEU A C 1
ATOM 673 O O . LEU A 1 87 ? 8.291 -3.264 -7.863 1.00 93.44 87 LEU A O 1
ATOM 677 N N . GLU A 1 88 ? 8.580 -5.273 -8.827 1.00 94.81 88 GLU A N 1
ATOM 678 C CA . GLU A 1 88 ? 9.615 -4.848 -9.768 1.00 94.81 88 GLU A CA 1
ATOM 679 C C . GLU A 1 88 ? 9.125 -4.844 -11.219 1.00 94.81 88 GLU A C 1
ATOM 681 O O . GLU A 1 88 ? 8.118 -5.453 -11.574 1.00 94.81 88 GLU A O 1
ATOM 686 N N . GLY A 1 89 ? 9.819 -4.091 -12.072 1.00 94.62 89 GLY A N 1
ATOM 687 C CA . GLY A 1 89 ? 9.513 -4.019 -13.497 1.00 94.62 89 GLY A CA 1
ATOM 688 C C . GLY A 1 89 ? 9.946 -2.701 -14.142 1.00 94.62 89 GLY A C 1
ATOM 689 O O . GLY A 1 89 ? 10.322 -1.758 -13.434 1.00 94.62 89 GLY A O 1
ATOM 690 N N . PRO A 1 90 ? 9.839 -2.580 -15.477 1.00 95.81 90 PRO A N 1
ATOM 691 C CA . PRO A 1 90 ? 10.262 -1.396 -16.228 1.00 95.81 90 PRO A CA 1
ATOM 692 C C . PRO A 1 90 ? 9.600 -0.100 -15.733 1.00 95.81 90 PRO A C 1
ATOM 694 O O . PRO A 1 90 ? 8.495 -0.152 -15.182 1.00 95.81 90 PRO A O 1
ATOM 697 N N . PRO A 1 91 ? 10.207 1.085 -15.908 1.00 94.44 91 PRO A N 1
ATOM 698 C CA . PRO A 1 91 ? 9.531 2.347 -15.601 1.00 94.44 91 PRO A CA 1
ATOM 699 C C . PRO A 1 91 ? 8.216 2.467 -16.398 1.00 94.44 91 PRO A C 1
ATOM 701 O O . PRO A 1 91 ? 8.110 1.931 -17.496 1.00 94.44 91 PRO A O 1
ATOM 704 N N . HIS A 1 92 ? 7.210 3.150 -15.842 1.00 90.50 92 HIS A N 1
ATOM 705 C CA . HIS A 1 92 ? 5.866 3.324 -16.436 1.00 90.50 92 HIS A CA 1
ATOM 706 C C . HIS A 1 92 ? 4.997 2.057 -16.590 1.00 90.50 92 HIS A C 1
ATOM 708 O O . HIS A 1 92 ? 3.918 2.126 -17.163 1.00 90.50 92 HIS A O 1
ATOM 714 N N . SER A 1 93 ? 5.391 0.917 -16.015 1.00 90.75 93 SER A N 1
ATOM 715 C CA . SER A 1 93 ? 4.591 -0.329 -16.020 1.00 90.75 93 SER A CA 1
ATOM 716 C C . SER A 1 93 ? 3.349 -0.325 -15.111 1.00 90.75 93 SER A C 1
ATOM 718 O O . SER A 1 93 ? 2.639 -1.321 -15.053 1.00 90.75 93 SER A O 1
ATOM 720 N N . GLY A 1 94 ? 3.077 0.761 -14.379 1.00 91.12 94 GLY A N 1
ATOM 721 C CA . GLY A 1 94 ? 1.899 0.849 -13.504 1.00 91.12 94 GLY A CA 1
ATOM 722 C C . GLY A 1 94 ? 2.045 0.175 -12.133 1.00 91.12 94 GLY A C 1
ATOM 723 O O . GLY A 1 94 ? 1.045 -0.027 -11.455 1.00 91.12 94 GLY A O 1
ATOM 724 N N . LYS A 1 95 ? 3.273 -0.128 -11.685 1.00 94.00 95 LYS A N 1
ATOM 725 C CA . LYS A 1 95 ? 3.551 -0.751 -10.370 1.00 94.00 95 LYS A CA 1
ATOM 726 C C . LYS A 1 95 ? 2.848 -0.063 -9.199 1.00 94.00 95 LYS A C 1
ATOM 728 O O . LYS A 1 95 ? 2.239 -0.734 -8.378 1.00 94.00 95 LYS A O 1
ATOM 733 N N . THR A 1 96 ? 2.902 1.269 -9.140 1.00 92.19 96 THR A N 1
ATOM 734 C CA . THR A 1 96 ? 2.258 2.052 -8.073 1.00 92.19 96 THR A CA 1
ATOM 735 C C . THR A 1 96 ? 0.741 1.884 -8.084 1.00 92.19 96 THR A C 1
ATOM 737 O O . THR A 1 96 ? 0.141 1.736 -7.026 1.00 92.19 96 THR A O 1
ATOM 740 N N . ALA A 1 97 ? 0.126 1.843 -9.269 1.00 92.19 97 ALA A N 1
ATOM 741 C CA . ALA A 1 97 ? -1.310 1.618 -9.402 1.00 92.19 97 ALA A CA 1
ATOM 742 C C . ALA A 1 97 ? -1.693 0.187 -8.986 1.00 92.19 97 ALA A C 1
ATOM 744 O O . ALA A 1 97 ? -2.686 0.002 -8.292 1.00 92.19 97 ALA A O 1
ATOM 745 N N . LEU A 1 98 ? -0.878 -0.818 -9.333 1.00 92.75 98 LEU A N 1
ATOM 746 C CA . LEU A 1 98 ? -1.090 -2.201 -8.889 1.00 92.75 98 LEU A CA 1
ATOM 747 C C . LEU A 1 98 ? -0.938 -2.348 -7.368 1.00 92.75 98 LEU A C 1
ATOM 749 O O . LEU A 1 98 ? -1.781 -2.980 -6.741 1.00 92.75 98 LEU A O 1
ATOM 753 N N . ALA A 1 99 ? 0.076 -1.725 -6.760 1.00 93.06 99 ALA A N 1
ATOM 754 C CA . ALA A 1 99 ? 0.243 -1.717 -5.305 1.00 93.06 99 ALA A CA 1
ATOM 755 C C . ALA A 1 99 ? -0.949 -1.057 -4.602 1.00 93.06 99 ALA A C 1
ATOM 757 O O . ALA A 1 99 ? -1.473 -1.602 -3.632 1.00 93.06 99 ALA A O 1
ATOM 758 N N . ALA A 1 100 ? -1.405 0.086 -5.125 1.00 91.50 100 ALA A N 1
ATOM 759 C CA . ALA A 1 100 ? -2.594 0.770 -4.638 1.00 91.50 100 ALA A CA 1
ATOM 760 C C . ALA A 1 100 ? -3.828 -0.146 -4.733 1.00 91.50 100 ALA A C 1
ATOM 762 O O . ALA A 1 100 ? -4.515 -0.319 -3.731 1.00 91.50 100 ALA A O 1
ATOM 763 N N . GLN A 1 101 ? -4.039 -0.823 -5.867 1.00 90.81 101 GLN A N 1
ATOM 764 C CA . GLN A 1 101 ? -5.166 -1.740 -6.060 1.00 90.81 101 GLN A CA 1
ATOM 765 C C . GLN A 1 101 ? -5.136 -2.931 -5.094 1.00 90.81 101 GLN A C 1
ATOM 767 O O . GLN A 1 101 ? -6.170 -3.280 -4.526 1.00 90.81 101 GLN A O 1
ATOM 772 N N . ILE A 1 102 ? -3.973 -3.563 -4.903 1.00 92.12 102 ILE A N 1
ATOM 773 C CA . ILE A 1 102 ? -3.815 -4.690 -3.969 1.00 92.12 102 ILE A CA 1
ATOM 774 C C . ILE A 1 102 ? -4.088 -4.217 -2.540 1.00 92.12 102 ILE A C 1
ATOM 776 O O . ILE A 1 102 ? -4.827 -4.861 -1.800 1.00 92.12 102 ILE A O 1
ATOM 780 N N . SER A 1 103 ? -3.539 -3.060 -2.159 1.00 90.56 103 SER A N 1
ATOM 781 C CA . SER A 1 103 ? -3.763 -2.498 -0.829 1.00 90.56 103 SER A CA 1
ATOM 782 C C . SER A 1 103 ? -5.232 -2.132 -0.589 1.00 90.56 103 SER A C 1
ATOM 784 O O . SER A 1 103 ? -5.757 -2.455 0.471 1.00 90.56 103 SER A O 1
ATOM 786 N N . GLU A 1 104 ? -5.931 -1.562 -1.574 1.00 87.94 104 GLU A N 1
ATOM 787 C CA . GLU A 1 104 ? -7.369 -1.278 -1.498 1.00 87.94 104 GLU A CA 1
ATOM 788 C C . GLU A 1 104 ? -8.196 -2.568 -1.385 1.00 87.94 104 GLU A C 1
ATOM 790 O O . GLU A 1 104 ? -9.055 -2.673 -0.511 1.00 87.94 104 GLU A O 1
ATOM 795 N N . SER A 1 105 ? -7.875 -3.582 -2.195 1.00 88.69 105 SER A N 1
ATOM 796 C CA . SER A 1 105 ? -8.566 -4.884 -2.193 1.00 88.69 105 SER A CA 1
ATOM 797 C C . SER A 1 105 ? -8.344 -5.668 -0.892 1.00 88.69 105 SER A C 1
ATOM 799 O O . SER A 1 105 ? -9.147 -6.528 -0.545 1.00 88.69 105 SER A O 1
ATOM 801 N N . SER A 1 106 ? -7.285 -5.350 -0.135 1.00 88.75 106 SER A N 1
ATOM 802 C CA . SER A 1 106 ? -6.998 -6.005 1.145 1.00 88.75 106 SER A CA 1
ATOM 803 C C . SER A 1 106 ? -8.033 -5.722 2.237 1.00 88.75 106 SER A C 1
ATOM 805 O O . SER A 1 106 ? -8.123 -6.493 3.197 1.00 88.75 106 SER A O 1
ATOM 807 N N . GLU A 1 107 ? -8.804 -4.636 2.111 1.00 86.50 107 GLU A N 1
ATOM 808 C CA . GLU A 1 107 ? -9.800 -4.186 3.095 1.00 86.50 107 GLU A CA 1
ATOM 809 C C . GLU A 1 107 ? -9.243 -4.065 4.528 1.00 86.50 107 GLU A C 1
ATOM 811 O O . GLU A 1 107 ? -9.952 -4.254 5.520 1.00 86.50 107 GLU A O 1
ATOM 816 N N . PHE A 1 108 ? -7.949 -3.763 4.671 1.00 89.06 108 PHE A N 1
ATOM 817 C CA . PHE A 1 108 ? -7.366 -3.557 5.992 1.00 89.06 108 PHE A CA 1
ATOM 818 C C . PHE A 1 108 ? -7.874 -2.270 6.659 1.00 89.06 108 PHE A C 1
ATOM 820 O O . PHE A 1 108 ? -8.066 -1.255 5.985 1.00 89.06 108 PHE A O 1
ATOM 827 N N . PRO A 1 109 ? -8.028 -2.260 8.001 1.00 86.25 109 PRO A N 1
ATOM 828 C CA . PRO A 1 109 ? -8.468 -1.075 8.739 1.00 86.25 109 PRO A CA 1
ATOM 829 C C . PRO A 1 109 ? -7.545 0.135 8.560 1.00 86.25 109 PRO A C 1
ATOM 831 O O . PRO A 1 109 ? -8.001 1.278 8.564 1.00 86.25 109 PRO A O 1
ATOM 834 N N . PHE A 1 110 ? -6.241 -0.107 8.407 1.00 88.25 110 PHE A N 1
ATOM 835 C CA . PHE A 1 110 ? -5.254 0.937 8.165 1.00 88.25 110 PHE A CA 1
ATOM 836 C C . PHE A 1 110 ? -4.507 0.664 6.867 1.00 88.25 110 PHE A C 1
ATOM 838 O O . PHE A 1 110 ? -3.778 -0.321 6.759 1.00 88.25 110 PHE A O 1
ATOM 845 N N . ILE A 1 111 ? -4.648 1.563 5.895 1.00 87.88 111 ILE A N 1
ATOM 846 C CA . ILE A 1 111 ? -3.898 1.493 4.644 1.00 87.88 111 ILE A CA 1
ATOM 847 C C . ILE A 1 111 ? -3.305 2.869 4.361 1.00 87.88 111 ILE A C 1
ATOM 849 O O . ILE A 1 111 ? -4.032 3.869 4.328 1.00 87.88 111 ILE A O 1
ATOM 853 N N . LYS A 1 112 ? -1.984 2.937 4.168 1.00 87.62 112 LYS A N 1
ATOM 854 C CA . LYS A 1 112 ? -1.281 4.199 3.915 1.00 87.62 112 LYS A CA 1
ATOM 855 C C . LYS A 1 112 ? -0.269 4.072 2.784 1.00 87.62 112 LYS A C 1
ATOM 857 O O . LYS A 1 112 ? 0.579 3.189 2.801 1.00 87.62 112 LYS A O 1
ATOM 862 N N . ILE A 1 113 ? -0.321 5.021 1.851 1.00 88.00 113 ILE A N 1
ATOM 863 C CA . ILE A 1 113 ? 0.668 5.170 0.780 1.00 88.00 113 ILE A CA 1
ATOM 864 C C . ILE A 1 113 ? 1.685 6.241 1.191 1.00 88.00 113 ILE A C 1
ATOM 866 O O . ILE A 1 113 ? 1.338 7.405 1.423 1.00 88.00 113 ILE A O 1
ATOM 870 N N . CYS A 1 114 ? 2.947 5.842 1.286 1.00 89.56 114 CYS A N 1
ATOM 871 C CA . CYS A 1 114 ? 4.098 6.679 1.586 1.00 89.56 114 CYS A CA 1
ATOM 872 C C . CYS A 1 114 ? 4.687 7.252 0.287 1.00 89.56 114 CYS A C 1
ATOM 874 O O . CYS A 1 114 ? 5.779 6.890 -0.131 1.00 89.56 114 CYS A O 1
ATOM 876 N N . SER A 1 115 ? 3.967 8.175 -0.358 1.00 88.06 115 SER A N 1
ATOM 877 C CA . SER A 1 115 ? 4.479 8.797 -1.586 1.00 88.06 115 SER A CA 1
ATOM 878 C C . SER A 1 115 ? 5.597 9.817 -1.304 1.00 88.06 115 SER A C 1
ATOM 880 O O . SER A 1 115 ? 5.454 10.647 -0.392 1.00 88.06 115 SER A O 1
ATOM 882 N N . PRO A 1 116 ? 6.662 9.844 -2.132 1.00 87.50 116 PRO A N 1
ATOM 883 C CA . PRO A 1 116 ? 7.679 10.892 -2.087 1.00 87.50 116 PRO A CA 1
ATOM 884 C C . PRO A 1 116 ? 7.112 12.295 -2.356 1.00 87.50 116 PRO A C 1
ATOM 886 O O . PRO A 1 116 ? 7.708 13.273 -1.903 1.00 87.50 116 PRO A O 1
ATOM 889 N N . ASP A 1 117 ? 5.951 12.415 -3.010 1.00 86.81 117 ASP A N 1
ATOM 890 C CA . ASP A 1 117 ? 5.309 13.702 -3.317 1.00 86.81 117 ASP A CA 1
ATOM 891 C C . ASP A 1 117 ? 4.952 14.483 -2.045 1.00 86.81 117 ASP A C 1
ATOM 893 O O . ASP A 1 117 ? 5.039 15.710 -2.000 1.00 86.81 117 ASP A O 1
ATOM 897 N N . LYS A 1 118 ? 4.609 13.765 -0.966 1.00 82.62 118 LYS A N 1
ATOM 898 C CA . LYS A 1 118 ? 4.296 14.354 0.347 1.00 82.62 118 LYS A CA 1
ATOM 899 C C . LYS A 1 118 ? 5.554 14.757 1.128 1.00 82.62 118 LYS A C 1
ATOM 901 O O . LYS A 1 118 ? 5.442 15.358 2.192 1.00 82.62 118 LYS A O 1
ATOM 906 N N . MET A 1 119 ? 6.742 14.426 0.618 1.00 86.56 119 MET A N 1
ATOM 907 C CA . MET A 1 119 ? 8.040 14.637 1.271 1.00 86.56 119 MET A CA 1
ATOM 908 C C . MET A 1 119 ? 8.973 15.551 0.462 1.00 86.56 119 MET A C 1
ATOM 910 O O . MET A 1 119 ? 10.185 15.597 0.710 1.00 86.56 119 MET A O 1
ATOM 914 N N . ILE A 1 120 ? 8.435 16.281 -0.518 1.00 87.94 120 ILE A N 1
ATOM 915 C CA . ILE A 1 120 ? 9.202 17.244 -1.312 1.00 87.94 120 ILE A CA 1
ATOM 916 C C . ILE A 1 120 ? 9.681 18.382 -0.397 1.00 87.94 120 ILE A C 1
ATOM 918 O O . ILE A 1 120 ? 8.912 18.955 0.369 1.00 87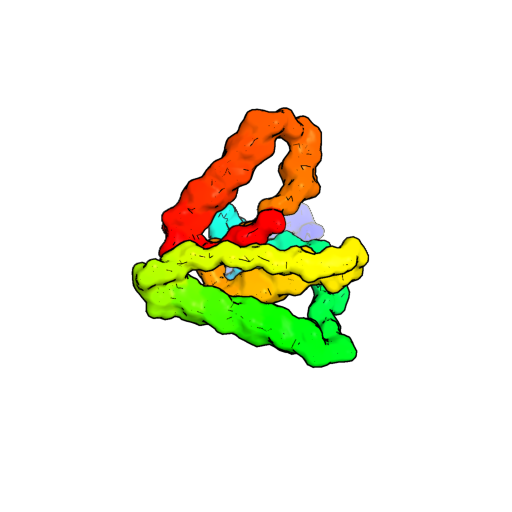.94 120 ILE A O 1
ATOM 922 N N . GLY A 1 121 ? 10.978 18.702 -0.460 1.00 89.06 121 GLY A N 1
ATOM 923 C CA . GLY A 1 121 ? 11.595 19.762 0.350 1.00 89.06 121 GLY A CA 1
ATOM 924 C C . GLY A 1 121 ? 11.971 19.360 1.782 1.00 89.06 121 GLY A C 1
ATOM 925 O O . GLY A 1 121 ? 12.497 20.185 2.525 1.00 89.06 121 GLY A O 1
ATOM 926 N N . PHE A 1 122 ? 11.745 18.105 2.182 1.00 90.44 122 PHE A N 1
ATOM 927 C CA . PHE A 1 122 ? 12.131 17.622 3.508 1.00 90.44 122 PHE A CA 1
ATOM 928 C C . PHE A 1 122 ? 13.629 17.305 3.565 1.00 90.44 122 PHE A C 1
ATOM 930 O O . PHE A 1 122 ? 14.183 16.695 2.646 1.00 90.44 122 PHE A O 1
ATOM 937 N N . SER A 1 123 ? 14.271 17.656 4.683 1.00 95.06 123 SER A N 1
ATOM 938 C CA . SER A 1 123 ? 15.614 17.162 5.009 1.00 95.06 123 SER A CA 1
ATOM 939 C C . SER A 1 123 ? 15.595 15.650 5.255 1.00 95.06 123 SER A C 1
ATOM 941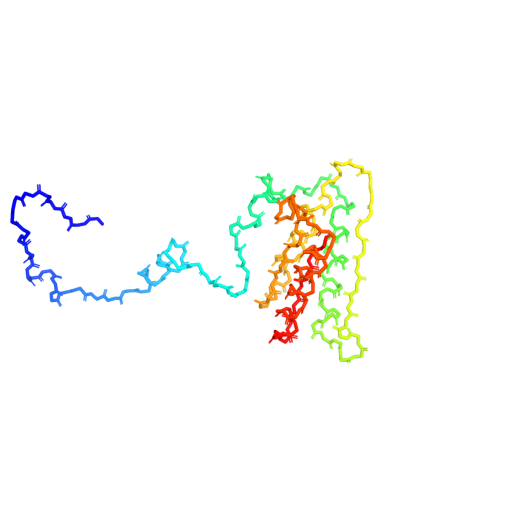 O O . SER A 1 123 ? 14.547 15.084 5.567 1.00 95.06 123 SER A O 1
ATOM 943 N N . GLU A 1 124 ? 16.749 14.987 5.159 1.00 91.69 124 GLU A N 1
ATOM 944 C CA . GLU A 1 124 ? 16.871 13.537 5.392 1.00 91.69 124 GLU A CA 1
ATOM 945 C C . GLU A 1 124 ? 16.273 13.123 6.744 1.00 91.69 124 GLU A C 1
ATOM 947 O O . GLU A 1 124 ? 15.436 12.225 6.807 1.00 91.69 124 GLU A O 1
ATOM 952 N N . ASN A 1 125 ? 16.586 13.871 7.807 1.00 93.44 125 ASN A N 1
ATOM 953 C CA . ASN A 1 125 ? 16.016 13.653 9.139 1.00 93.44 125 ASN A CA 1
ATOM 954 C C . ASN A 1 125 ? 14.486 13.784 9.156 1.00 93.44 125 ASN A C 1
ATOM 956 O O . ASN A 1 125 ? 13.804 13.003 9.817 1.00 93.44 125 ASN A O 1
ATOM 960 N N . SER A 1 126 ? 13.936 14.745 8.409 1.00 92.12 126 SER A N 1
ATOM 961 C CA . SER A 1 126 ? 12.486 14.958 8.329 1.00 92.12 126 SER A CA 1
ATOM 962 C C . SER A 1 126 ? 11.790 13.836 7.554 1.00 92.12 126 SER A C 1
ATOM 964 O O . SER A 1 126 ? 10.700 13.421 7.940 1.00 92.12 126 SER A O 1
ATOM 966 N N . LYS A 1 127 ? 12.425 13.296 6.502 1.00 92.56 127 LYS A N 1
ATOM 967 C CA . LYS A 1 127 ? 11.925 12.121 5.767 1.00 92.56 127 LYS A CA 1
ATOM 968 C C . LYS A 1 127 ? 11.916 10.881 6.653 1.00 92.56 127 LYS A C 1
ATOM 970 O O . LYS A 1 127 ? 10.888 10.220 6.759 1.00 92.56 127 LYS A O 1
ATOM 975 N N . CYS A 1 128 ? 13.020 10.613 7.353 1.00 92.50 128 CYS A N 1
ATOM 976 C CA . CYS A 1 128 ? 13.106 9.505 8.305 1.00 92.50 128 CYS A CA 1
ATOM 977 C C . CYS A 1 128 ? 12.030 9.611 9.393 1.00 92.50 128 CYS A C 1
ATOM 979 O O . CYS A 1 128 ? 11.383 8.616 9.715 1.00 92.50 128 CYS A O 1
ATOM 981 N N . LEU A 1 129 ? 11.790 10.816 9.923 1.00 93.00 129 LEU A N 1
ATOM 982 C CA . LEU A 1 129 ? 10.749 11.047 10.922 1.00 93.00 129 LEU A CA 1
ATOM 983 C C . LEU A 1 129 ? 9.339 10.822 10.357 1.00 93.00 129 LEU A C 1
ATOM 985 O O . LEU A 1 129 ? 8.503 10.221 11.030 1.00 93.00 129 LEU A O 1
ATOM 989 N N . ALA A 1 130 ? 9.076 11.265 9.125 1.00 90.62 130 ALA A N 1
ATOM 990 C CA . ALA A 1 130 ? 7.793 11.057 8.460 1.00 90.62 130 ALA A CA 1
ATOM 991 C C . ALA A 1 130 ? 7.514 9.567 8.212 1.00 90.62 130 ALA A C 1
ATOM 993 O O . ALA A 1 130 ? 6.434 9.086 8.551 1.00 90.62 130 ALA A O 1
ATOM 994 N N . ILE A 1 131 ? 8.499 8.827 7.693 1.00 91.75 131 ILE A N 1
ATOM 995 C CA . ILE A 1 131 ? 8.400 7.376 7.482 1.00 91.75 131 ILE A CA 1
ATOM 996 C C . ILE A 1 131 ? 8.180 6.669 8.821 1.00 91.75 131 ILE A C 1
ATOM 998 O O . ILE A 1 131 ? 7.237 5.893 8.959 1.00 91.75 131 ILE A O 1
ATOM 1002 N N . LYS A 1 132 ? 8.988 6.990 9.840 1.00 93.44 132 LYS A N 1
ATOM 1003 C CA . LYS A 1 132 ? 8.844 6.422 11.186 1.00 93.44 132 LYS A CA 1
ATOM 1004 C C . LYS A 1 132 ? 7.431 6.624 11.735 1.00 93.44 132 LYS A C 1
ATOM 1006 O O . LYS A 1 132 ? 6.838 5.672 12.231 1.00 93.44 132 LYS A O 1
ATOM 1011 N N . LYS A 1 133 ? 6.873 7.827 11.589 1.00 91.31 133 LYS A N 1
ATOM 1012 C CA . LYS A 1 133 ? 5.509 8.138 12.027 1.00 91.31 133 LYS A CA 1
ATOM 1013 C C . LYS A 1 133 ? 4.454 7.289 11.306 1.00 91.31 133 LYS A C 1
ATOM 1015 O O . LYS A 1 133 ? 3.531 6.811 11.954 1.00 91.31 133 LYS A O 1
ATOM 1020 N N . ILE A 1 134 ? 4.599 7.066 9.996 1.00 90.25 134 ILE A N 1
ATOM 1021 C CA . ILE A 1 134 ? 3.678 6.215 9.220 1.00 90.25 134 ILE A CA 1
ATOM 1022 C C . ILE A 1 134 ? 3.669 4.784 9.769 1.00 90.25 134 ILE A C 1
ATOM 1024 O O . ILE A 1 134 ? 2.597 4.219 9.974 1.00 90.25 134 ILE A O 1
ATOM 1028 N N . PHE A 1 135 ? 4.844 4.215 10.048 1.00 91.94 135 PHE A N 1
ATOM 1029 C CA . PHE A 1 135 ? 4.940 2.874 10.629 1.00 91.94 135 PHE A CA 1
ATOM 1030 C C . PHE A 1 135 ? 4.417 2.824 12.072 1.00 91.94 135 PHE A C 1
ATOM 1032 O O . PHE A 1 135 ? 3.708 1.888 12.424 1.00 91.94 135 PHE A O 1
ATOM 1039 N N . GLU A 1 136 ? 4.692 3.837 12.900 1.00 92.62 136 GLU A N 1
ATOM 1040 C CA . GLU A 1 136 ? 4.123 3.935 14.254 1.00 92.62 136 GLU A CA 1
ATOM 1041 C C . GLU A 1 136 ? 2.590 3.991 14.245 1.00 92.62 136 GLU A C 1
ATOM 1043 O O . GLU A 1 136 ? 1.950 3.378 15.099 1.00 92.62 136 GLU A O 1
ATOM 1048 N N . ASP A 1 137 ? 1.988 4.689 13.281 1.00 89.31 137 ASP A N 1
ATOM 1049 C CA . ASP A 1 137 ? 0.536 4.711 13.108 1.00 89.31 137 ASP A CA 1
ATOM 1050 C C . ASP A 1 137 ? 0.000 3.362 12.598 1.00 89.31 137 ASP A C 1
ATOM 1052 O O . ASP A 1 137 ? -1.039 2.904 13.075 1.00 89.31 137 ASP A O 1
ATOM 1056 N N . ALA A 1 138 ? 0.736 2.679 11.714 1.00 90.06 138 ALA A N 1
ATOM 1057 C CA . ALA A 1 138 ? 0.385 1.346 11.226 1.00 90.06 138 ALA A CA 1
ATOM 1058 C C . ALA A 1 138 ? 0.375 0.285 12.343 1.00 90.06 138 ALA A C 1
ATOM 1060 O O . ALA A 1 138 ? -0.501 -0.580 12.348 1.00 90.06 138 ALA A O 1
ATOM 1061 N N . TYR A 1 139 ? 1.288 0.381 13.319 1.00 90.62 139 TYR A N 1
ATOM 1062 C CA . TYR A 1 139 ? 1.349 -0.528 14.475 1.00 90.62 139 TYR A CA 1
ATOM 1063 C C . TYR A 1 139 ? 0.206 -0.348 15.482 1.00 90.62 139 TYR A C 1
ATOM 1065 O O . TYR A 1 139 ? -0.010 -1.222 16.320 1.00 90.62 139 TYR A O 1
ATOM 1073 N N . LYS A 1 140 ? -0.540 0.764 15.430 1.00 89.12 140 LYS A N 1
ATOM 1074 C CA . LYS A 1 140 ? -1.728 0.963 16.282 1.00 89.12 140 LYS A CA 1
ATOM 1075 C C . LYS A 1 140 ? -2.931 0.150 15.802 1.00 89.12 140 LYS A C 1
ATOM 1077 O O . LYS A 1 140 ? -3.877 -0.035 16.563 1.00 89.12 140 LYS A O 1
ATOM 1082 N N . SER A 1 141 ? -2.914 -0.297 14.547 1.00 87.44 141 SER A N 1
ATOM 1083 C CA . SER A 1 141 ? -3.958 -1.134 13.962 1.00 87.44 141 SER A CA 1
ATOM 1084 C C . SER A 1 141 ? -3.600 -2.614 14.097 1.00 87.44 141 SER A C 1
ATOM 1086 O O . SER A 1 141 ? -2.433 -2.977 13.995 1.00 87.44 141 SER A O 1
ATOM 1088 N N . GLN A 1 142 ? -4.603 -3.480 14.278 1.00 86.94 142 GLN A N 1
ATOM 1089 C CA . GLN A 1 142 ? -4.398 -4.938 14.289 1.00 86.94 142 GLN A CA 1
ATOM 1090 C C . GLN A 1 142 ? -3.926 -5.458 12.927 1.00 86.94 142 GLN A C 1
ATOM 1092 O O . GLN A 1 142 ? -3.059 -6.320 12.858 1.00 86.94 142 GLN A O 1
ATOM 1097 N N . LEU A 1 143 ? -4.500 -4.913 11.853 1.00 89.19 143 LEU A N 1
ATOM 1098 C CA . LEU A 1 143 ? -4.121 -5.200 10.475 1.00 89.19 143 LEU A CA 1
ATOM 1099 C C . LEU A 1 143 ? -3.809 -3.882 9.774 1.00 89.19 143 LEU A C 1
ATOM 1101 O O . LEU A 1 143 ? -4.582 -2.918 9.859 1.00 89.19 143 LEU A O 1
ATOM 1105 N N . SER A 1 144 ? -2.669 -3.831 9.098 1.00 91.19 144 SER A N 1
ATOM 1106 C CA . SER A 1 144 ? -2.231 -2.646 8.374 1.00 91.19 144 SER A CA 1
ATOM 1107 C C . SER A 1 144 ? -1.493 -3.002 7.088 1.00 91.19 144 SER A C 1
ATOM 1109 O O . SER A 1 144 ? -0.797 -4.010 7.006 1.00 91.19 144 SER A O 1
ATOM 1111 N N . CYS A 1 145 ? -1.660 -2.165 6.065 1.00 91.12 145 CYS A N 1
ATOM 1112 C CA . CYS A 1 145 ? -0.895 -2.223 4.824 1.00 91.12 145 CYS A CA 1
ATOM 1113 C C . CYS A 1 145 ? -0.236 -0.864 4.590 1.00 91.12 145 CYS A C 1
ATOM 1115 O O . CYS A 1 145 ? -0.877 0.188 4.650 1.00 91.12 145 CYS A O 1
ATOM 1117 N N . VAL A 1 146 ? 1.069 -0.888 4.338 1.00 91.94 146 VAL A N 1
ATOM 1118 C CA . VAL A 1 146 ? 1.844 0.304 4.008 1.00 91.94 146 VAL A CA 1
ATOM 1119 C C . VAL A 1 146 ? 2.466 0.089 2.639 1.00 91.94 146 VAL A C 1
ATOM 1121 O O . VAL A 1 146 ? 3.235 -0.850 2.447 1.00 91.94 146 VAL A O 1
ATOM 1124 N N . VAL A 1 147 ? 2.129 0.963 1.696 1.00 91.44 147 VAL A N 1
ATOM 1125 C CA . VAL A 1 147 ? 2.760 1.018 0.375 1.00 91.44 147 VAL A CA 1
ATOM 1126 C C . VAL A 1 147 ? 3.861 2.066 0.442 1.00 91.44 147 VAL A C 1
ATOM 1128 O O . VAL A 1 147 ? 3.595 3.194 0.861 1.00 91.44 147 VAL A O 1
ATOM 1131 N N . VAL A 1 148 ? 5.081 1.696 0.062 1.00 90.44 148 VAL A N 1
ATOM 1132 C CA . VAL A 1 148 ? 6.270 2.566 0.087 1.00 90.44 148 VAL A CA 1
ATOM 1133 C C . VAL A 1 148 ? 6.669 2.955 -1.326 1.00 90.44 148 VAL A C 1
ATOM 1135 O O . VAL A 1 148 ? 6.688 2.054 -2.192 1.00 90.44 148 VAL A O 1
#